Protein AF-F2I4L4-F1 (afdb_monomer)

Structure (mmCIF, N/CA/C/O backbone):
data_AF-F2I4L4-F1
#
_entry.id   AF-F2I4L4-F1
#
loop_
_atom_site.group_PDB
_atom_site.id
_atom_site.type_symbol
_atom_site.label_atom_id
_atom_site.label_alt_id
_atom_site.label_comp_id
_atom_site.label_asym_id
_atom_site.label_entity_id
_atom_site.label_seq_id
_atom_site.pdbx_PDB_ins_code
_atom_site.Cartn_x
_atom_site.Cartn_y
_atom_site.Cartn_z
_atom_site.occupancy
_atom_site.B_iso_or_equiv
_atom_site.auth_seq_id
_atom_site.auth_comp_id
_atom_site.auth_asym_id
_atom_site.auth_atom_id
_atom_site.pdbx_PDB_model_num
ATOM 1 N N . MET A 1 1 ? -13.399 -13.492 27.768 1.00 41.31 1 MET A N 1
ATOM 2 C CA . MET A 1 1 ? -13.472 -13.405 26.294 1.00 41.31 1 MET A CA 1
ATOM 3 C C . MET A 1 1 ? -14.162 -12.100 25.935 1.00 41.31 1 MET A C 1
ATOM 5 O O . MET A 1 1 ? -15.368 -12.001 26.123 1.00 41.31 1 MET A O 1
ATOM 9 N N . GLY A 1 2 ? -13.405 -11.079 25.525 1.00 49.41 2 GLY A N 1
ATOM 10 C CA . GLY A 1 2 ? -13.989 -9.848 24.987 1.00 49.41 2 GLY A CA 1
ATOM 11 C C . GLY A 1 2 ? -14.661 -10.150 23.649 1.00 49.41 2 GLY A C 1
ATOM 12 O O . GLY A 1 2 ? -14.110 -10.893 22.838 1.00 49.41 2 GLY A O 1
ATOM 13 N N . ARG A 1 3 ? -15.884 -9.654 23.439 1.00 55.75 3 ARG A N 1
ATOM 14 C CA . ARG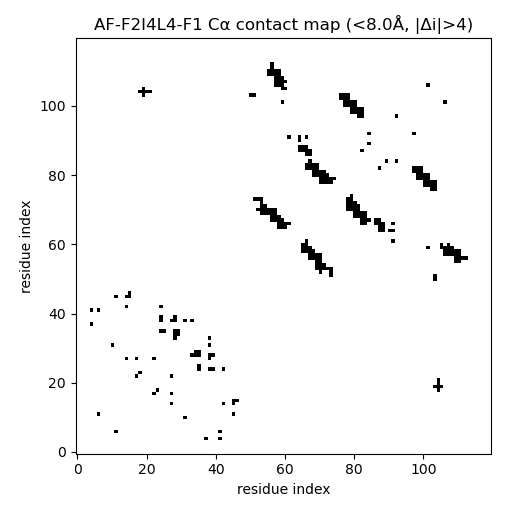 A 1 3 ? -16.550 -9.744 22.133 1.00 55.75 3 ARG A CA 1
ATOM 15 C C . ARG A 1 3 ? -15.732 -8.920 21.140 1.00 55.75 3 ARG A C 1
ATOM 17 O O . ARG A 1 3 ? -15.524 -7.740 21.397 1.00 55.75 3 ARG A O 1
ATOM 24 N N . LYS A 1 4 ? -15.299 -9.526 20.028 1.00 59.78 4 LYS A N 1
ATOM 25 C CA . LYS A 1 4 ? -14.685 -8.780 18.922 1.00 59.78 4 LYS A CA 1
ATOM 26 C C . LYS A 1 4 ? -15.648 -7.661 18.491 1.00 59.78 4 LYS A C 1
ATOM 28 O O . LYS A 1 4 ? -16.844 -7.949 18.345 1.00 59.78 4 LYS A O 1
ATOM 33 N N . PRO A 1 5 ? -15.179 -6.415 18.321 1.00 65.06 5 PRO A N 1
ATOM 34 C CA . PRO A 1 5 ? -16.030 -5.330 17.855 1.00 65.06 5 PRO A CA 1
ATOM 35 C C . PRO A 1 5 ? -16.625 -5.687 16.488 1.00 65.06 5 PRO A C 1
ATOM 37 O O . PRO A 1 5 ? -15.948 -6.216 15.607 1.00 65.06 5 PRO A O 1
ATOM 40 N N . LYS A 1 6 ? -17.929 -5.447 16.326 1.00 79.25 6 LYS A N 1
ATOM 41 C CA . LYS A 1 6 ? -18.628 -5.726 15.070 1.00 79.25 6 LYS A CA 1
ATOM 42 C C . LYS A 1 6 ? -18.254 -4.641 14.062 1.00 79.25 6 LYS A C 1
ATOM 44 O O . LYS A 1 6 ? -18.704 -3.510 14.198 1.00 79.25 6 LYS A O 1
ATOM 49 N N . ILE A 1 7 ? -17.447 -4.994 13.067 1.00 85.56 7 ILE A N 1
ATOM 50 C CA . ILE A 1 7 ? -17.052 -4.080 11.991 1.00 85.56 7 ILE A CA 1
ATOM 51 C C . ILE A 1 7 ? -18.267 -3.850 11.085 1.00 85.56 7 ILE A C 1
ATOM 53 O O . ILE A 1 7 ? -18.817 -4.800 10.523 1.00 85.56 7 ILE A O 1
ATOM 57 N N . THR A 1 8 ? -18.728 -2.602 10.985 1.00 90.38 8 THR A N 1
ATOM 58 C CA . THR A 1 8 ? -19.772 -2.208 10.029 1.00 90.38 8 THR A CA 1
ATOM 59 C C . THR A 1 8 ? -19.147 -1.835 8.685 1.00 90.38 8 THR A C 1
ATOM 61 O O . THR A 1 8 ? -17.966 -1.496 8.616 1.00 90.38 8 THR A O 1
ATOM 64 N N . ALA A 1 9 ? -19.941 -1.853 7.611 1.00 88.56 9 ALA A N 1
ATOM 65 C CA . ALA A 1 9 ? -19.475 -1.444 6.284 1.00 88.56 9 ALA A CA 1
ATOM 66 C C . ALA A 1 9 ? -18.978 0.016 6.257 1.00 88.56 9 ALA A C 1
ATOM 68 O O . ALA A 1 9 ? -17.995 0.321 5.589 1.00 88.56 9 ALA A O 1
ATOM 69 N N . GLU A 1 10 ? -19.612 0.909 7.024 1.00 89.81 10 GLU A N 1
ATOM 70 C CA . GLU A 1 10 ? -19.189 2.310 7.145 1.00 89.81 10 GLU A CA 1
ATOM 71 C C . GLU A 1 10 ? -17.827 2.432 7.835 1.00 89.81 10 GLU A C 1
ATOM 73 O O . GLU A 1 10 ? -16.950 3.144 7.348 1.00 89.81 10 GLU A O 1
ATOM 78 N N . MET A 1 11 ? -17.618 1.690 8.929 1.00 90.81 11 MET A N 1
ATOM 79 C CA . MET A 1 11 ? -16.324 1.647 9.617 1.00 90.81 11 MET A CA 1
ATOM 80 C C . MET A 1 11 ? -15.241 1.082 8.704 1.00 90.81 11 MET A C 1
ATOM 82 O O . MET A 1 11 ? -14.148 1.640 8.634 1.00 90.81 11 MET A O 1
ATOM 86 N N . GLN A 1 12 ? -15.556 0.006 7.980 1.00 91.69 12 GLN A N 1
ATOM 87 C CA . GLN A 1 12 ? -14.641 -0.594 7.022 1.00 91.69 12 GLN A CA 1
ATOM 88 C C . GLN A 1 12 ? -14.231 0.411 5.942 1.00 91.69 12 GLN A C 1
ATOM 90 O O . GLN A 1 12 ? -13.044 0.677 5.770 1.00 91.69 12 GLN A O 1
ATOM 95 N N . SER A 1 13 ? -15.207 1.043 5.287 1.00 91.56 13 SER A N 1
ATOM 96 C CA . SER A 1 13 ? -14.953 2.035 4.241 1.00 91.56 13 SER A CA 1
ATOM 97 C C . SER A 1 13 ? -14.146 3.233 4.749 1.00 91.56 13 SER A C 1
ATOM 99 O O . SER A 1 13 ? -13.272 3.724 4.029 1.00 91.56 13 SER A O 1
ATOM 101 N N . LEU A 1 14 ? -14.416 3.714 5.969 1.00 93.06 14 LEU A N 1
ATOM 102 C CA . LEU A 1 14 ? -13.674 4.818 6.580 1.00 93.06 14 LEU A CA 1
ATOM 103 C C . LEU A 1 14 ? -12.219 4.423 6.820 1.00 93.06 14 LEU A C 1
ATOM 105 O O . LEU A 1 14 ? -11.310 5.130 6.387 1.00 93.06 14 LEU A O 1
ATOM 109 N N . VAL A 1 15 ? -11.991 3.284 7.474 1.00 92.19 15 VAL A N 1
ATOM 110 C CA . VAL A 1 15 ? -10.643 2.810 7.800 1.00 92.19 15 VAL A CA 1
ATOM 111 C C . VAL A 1 15 ? -9.846 2.540 6.529 1.00 92.19 15 VAL A C 1
ATOM 113 O O . VAL A 1 15 ? -8.720 3.013 6.427 1.00 92.19 15 VAL A O 1
ATOM 116 N N . GLU A 1 16 ? -10.414 1.858 5.533 1.00 90.06 16 GLU A N 1
ATOM 117 C CA . GLU A 1 16 ? -9.737 1.610 4.253 1.00 90.06 16 GLU A CA 1
ATOM 118 C C . GLU A 1 16 ? -9.330 2.916 3.558 1.00 90.06 16 GLU A C 1
ATOM 120 O O . GLU A 1 16 ? -8.197 3.052 3.090 1.00 90.06 16 GLU A O 1
ATOM 125 N N . THR A 1 17 ? -10.230 3.903 3.531 1.00 90.19 17 THR A N 1
ATOM 126 C CA . THR A 1 17 ? -9.962 5.218 2.930 1.00 90.19 17 THR A CA 1
ATOM 127 C C . THR A 1 17 ? -8.828 5.937 3.654 1.00 90.19 17 THR A C 1
ATOM 129 O O . THR A 1 17 ? -7.906 6.457 3.023 1.00 90.19 17 THR A O 1
ATOM 132 N N . GLU A 1 18 ? -8.868 5.958 4.982 1.00 91.19 18 GLU A N 1
ATOM 133 C CA . GLU A 1 18 ? -7.870 6.648 5.794 1.00 91.19 18 GLU A CA 1
ATOM 134 C C . GLU A 1 18 ? -6.510 5.935 5.773 1.00 91.19 18 GLU A C 1
ATOM 136 O O . GLU A 1 18 ? -5.469 6.593 5.721 1.00 91.19 18 GLU A O 1
ATOM 141 N N . LEU A 1 19 ? -6.489 4.602 5.699 1.00 87.06 19 LEU A N 1
ATOM 142 C CA . LEU A 1 19 ? -5.262 3.832 5.492 1.00 87.06 19 LEU A CA 1
ATOM 143 C C . LEU A 1 19 ? -4.625 4.125 4.129 1.00 87.06 19 LEU A C 1
ATOM 145 O O . LEU A 1 19 ? -3.413 4.338 4.069 1.00 87.06 19 LEU A O 1
ATOM 149 N N . ARG A 1 20 ? -5.420 4.224 3.052 1.00 82.12 20 ARG A N 1
ATOM 150 C CA . ARG A 1 20 ? -4.923 4.649 1.726 1.00 82.12 20 ARG A CA 1
ATOM 151 C C . ARG A 1 20 ? -4.363 6.071 1.747 1.00 82.12 20 ARG A C 1
ATOM 153 O O . ARG A 1 20 ? -3.372 6.355 1.084 1.00 82.12 20 ARG A O 1
ATOM 160 N N . ARG A 1 21 ? -4.938 6.966 2.555 1.00 86.06 21 ARG A N 1
ATOM 161 C CA . ARG A 1 21 ? -4.416 8.331 2.755 1.00 86.06 21 ARG A CA 1
ATOM 162 C C . ARG A 1 21 ? -3.139 8.378 3.601 1.00 86.06 21 ARG A C 1
ATOM 164 O O . ARG A 1 21 ? -2.491 9.421 3.664 1.00 86.06 21 ARG A O 1
ATOM 171 N N . GLY A 1 22 ? -2.753 7.269 4.233 1.00 83.44 22 GLY A N 1
ATOM 172 C CA . GLY A 1 22 ? -1.621 7.213 5.157 1.00 83.44 22 GLY A CA 1
ATOM 173 C C . GLY A 1 22 ? -1.908 7.866 6.513 1.00 83.44 22 GLY A C 1
ATOM 174 O O . GLY A 1 22 ? -0.972 8.287 7.194 1.00 83.44 22 GLY A O 1
ATOM 175 N N . THR A 1 23 ? -3.179 7.974 6.903 1.00 88.88 23 THR A N 1
ATOM 176 C CA . THR A 1 23 ? -3.596 8.508 8.203 1.00 88.88 23 THR A CA 1
ATOM 177 C C . THR A 1 23 ? -3.123 7.590 9.337 1.00 88.88 23 THR A C 1
ATOM 179 O O . THR A 1 23 ? -3.159 6.365 9.230 1.00 88.88 23 THR A O 1
ATOM 182 N N . SER A 1 24 ? -2.669 8.172 10.453 1.00 89.88 24 SER A N 1
ATOM 183 C CA . SER A 1 24 ? -2.193 7.403 11.608 1.00 89.88 24 SER A CA 1
ATOM 184 C C . SER A 1 24 ? -3.325 6.644 12.309 1.00 89.88 24 SER A C 1
ATOM 186 O O . SER A 1 24 ?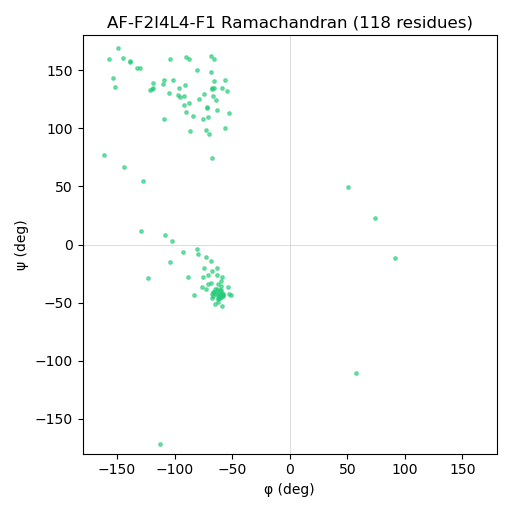 -4.442 7.149 12.423 1.00 89.88 24 SER A O 1
ATOM 188 N N . ASN A 1 25 ? -3.012 5.481 12.898 1.00 91.44 25 ASN A N 1
ATOM 189 C CA . ASN A 1 25 ? -3.981 4.696 13.677 1.00 91.44 25 ASN A CA 1
ATOM 190 C C . ASN A 1 25 ? -4.651 5.526 14.795 1.00 91.44 25 ASN A C 1
ATOM 192 O O . ASN A 1 25 ? -5.843 5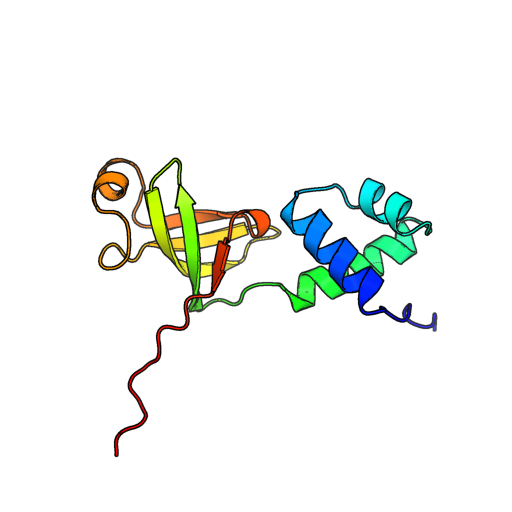.383 15.036 1.00 91.44 25 ASN A O 1
ATOM 196 N N . SER A 1 26 ? -3.913 6.436 15.448 1.00 92.62 26 SER A N 1
ATOM 197 C CA . SER A 1 26 ? -4.462 7.333 16.479 1.00 92.62 26 SER A CA 1
ATOM 198 C C . SER A 1 26 ? -5.521 8.292 15.938 1.00 92.62 26 SER A C 1
ATOM 200 O O . SER A 1 26 ? -6.517 8.564 16.602 1.00 92.62 26 SER A O 1
ATOM 202 N N . ARG A 1 27 ? -5.328 8.800 14.719 1.00 93.75 27 ARG A N 1
ATOM 203 C CA . ARG A 1 27 ? -6.281 9.706 14.084 1.00 93.75 27 ARG A CA 1
ATOM 204 C C . ARG A 1 27 ? -7.500 8.951 13.568 1.00 93.75 27 ARG A C 1
ATOM 206 O O . ARG A 1 27 ? -8.604 9.457 13.715 1.00 93.75 27 ARG A O 1
ATOM 213 N N . ILE A 1 28 ? -7.314 7.734 13.059 1.00 93.44 28 ILE A N 1
ATOM 214 C CA . ILE A 1 28 ? -8.421 6.836 12.709 1.00 93.44 28 ILE A CA 1
ATOM 215 C C . ILE A 1 28 ? -9.258 6.496 13.954 1.00 93.44 28 ILE A C 1
ATOM 217 O O . ILE A 1 28 ? -10.478 6.568 13.887 1.00 93.44 28 ILE A O 1
ATOM 221 N N . ALA A 1 29 ? -8.632 6.222 15.105 1.00 94.25 29 ALA A N 1
ATOM 222 C CA . ALA A 1 29 ? -9.348 5.975 16.362 1.00 94.25 29 ALA A CA 1
ATOM 223 C C . ALA A 1 29 ? -10.246 7.154 16.773 1.00 94.25 29 ALA A C 1
ATOM 225 O O . ALA A 1 29 ? -11.405 6.952 17.128 1.00 94.25 29 ALA A O 1
ATOM 226 N N . ASN A 1 30 ? -9.737 8.383 16.637 1.00 94.31 30 ASN A N 1
ATOM 227 C CA . ASN A 1 30 ? -10.524 9.593 16.881 1.00 94.31 30 ASN A CA 1
ATOM 228 C C . ASN A 1 30 ? -11.686 9.747 15.886 1.00 94.31 30 ASN A C 1
ATOM 230 O O . ASN A 1 30 ? -12.757 10.192 16.275 1.00 94.31 30 ASN A O 1
ATOM 234 N N . LEU A 1 31 ? -11.488 9.398 14.608 1.00 94.00 31 LEU A N 1
ATOM 235 C CA . LEU A 1 31 ? -12.545 9.462 13.587 1.00 94.00 31 LEU A CA 1
ATOM 236 C C . LEU A 1 31 ? -13.652 8.431 13.820 1.00 94.00 31 LEU A C 1
ATOM 238 O O . LEU A 1 31 ? -14.806 8.694 13.501 1.00 94.00 31 LEU A O 1
ATOM 242 N N . LEU A 1 32 ? -13.299 7.270 14.368 1.00 91.62 32 LEU A N 1
ATOM 243 C CA . LEU A 1 32 ? -14.249 6.226 14.740 1.00 91.62 32 LEU A CA 1
ATOM 244 C C . LEU A 1 32 ? -14.934 6.496 16.097 1.00 91.62 32 LEU A C 1
ATOM 246 O O . LEU A 1 32 ? -15.796 5.712 16.486 1.00 91.62 32 LEU A O 1
ATOM 250 N N . ASP A 1 33 ? -14.544 7.565 16.806 1.00 92.31 33 ASP A N 1
ATOM 251 C CA . ASP A 1 33 ? -14.995 7.916 18.162 1.00 92.31 33 ASP A CA 1
ATOM 252 C C . ASP A 1 33 ? -14.880 6.745 19.155 1.00 92.31 33 ASP A C 1
ATOM 254 O O . ASP A 1 33 ? -15.819 6.373 19.859 1.00 92.31 33 ASP A O 1
ATOM 258 N N . MET A 1 34 ? -13.708 6.102 19.177 1.00 89.94 34 MET A N 1
ATOM 259 C CA . MET A 1 34 ? -13.472 4.922 20.009 1.00 89.94 34 MET A CA 1
ATOM 260 C C . MET A 1 34 ? -12.102 4.908 20.685 1.00 89.94 34 MET A C 1
ATOM 262 O O . MET A 1 34 ? -11.151 5.533 20.207 1.00 89.94 34 MET A O 1
ATOM 266 N N . PRO A 1 35 ? -11.969 4.158 21.798 1.00 93.19 35 PRO A N 1
ATOM 267 C CA . PRO A 1 35 ? -10.688 3.969 22.458 1.00 93.19 35 PRO A CA 1
ATOM 268 C C . PRO A 1 35 ? -9.642 3.399 21.500 1.00 93.19 35 PRO A C 1
ATOM 270 O O . PRO A 1 35 ? -9.934 2.499 20.711 1.00 93.19 35 PRO A O 1
ATOM 273 N N . TYR A 1 36 ? -8.405 3.883 21.629 1.00 91.06 36 TYR A N 1
ATOM 274 C CA . TYR A 1 36 ? -7.298 3.504 20.752 1.00 91.06 36 TYR A CA 1
ATOM 275 C C . TYR A 1 36 ? -7.109 1.987 20.639 1.00 91.06 36 TYR A C 1
ATOM 277 O O . TYR A 1 36 ? -6.934 1.493 19.533 1.00 91.06 36 TYR A O 1
ATOM 285 N N . GLU A 1 37 ? -7.197 1.241 21.745 1.00 91.69 37 GLU A N 1
ATOM 286 C CA . GLU A 1 37 ? -7.037 -0.221 21.733 1.00 91.69 37 GLU A CA 1
ATOM 287 C C . GLU A 1 37 ? -8.094 -0.915 20.861 1.00 91.69 37 GLU A C 1
ATOM 289 O O . GLU A 1 37 ? -7.749 -1.732 20.011 1.00 91.69 37 GLU A O 1
ATOM 294 N N . GLN A 1 38 ? -9.369 -0.532 21.001 1.00 90.06 38 GLN A N 1
ATOM 295 C CA . GLN A 1 38 ? -10.462 -1.103 20.205 1.00 90.06 38 GLN A CA 1
ATOM 296 C C . GLN A 1 38 ? -10.347 -0.716 18.730 1.00 90.06 38 GLN A C 1
ATOM 298 O O . GLN A 1 38 ? -10.518 -1.555 17.847 1.00 90.06 38 GLN A O 1
ATOM 303 N N . ALA A 1 39 ? -10.025 0.551 18.461 1.00 91.81 39 ALA A N 1
ATOM 304 C CA . ALA A 1 39 ? -9.787 1.020 17.105 1.00 91.81 39 ALA A CA 1
ATOM 305 C C . ALA A 1 39 ? -8.617 0.274 16.458 1.00 91.81 39 ALA A C 1
ATOM 307 O O . ALA A 1 39 ? -8.694 -0.078 15.285 1.00 91.81 39 ALA A O 1
ATOM 30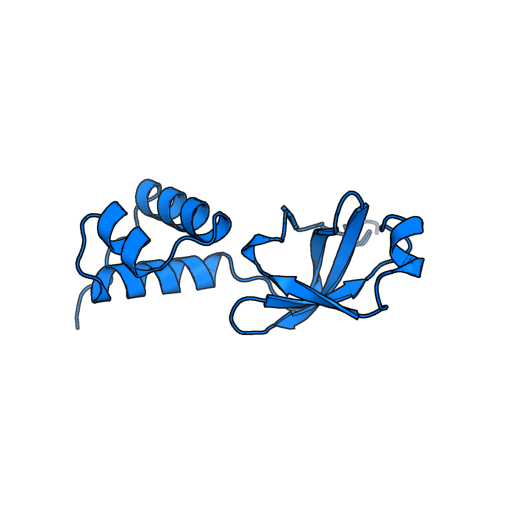8 N N . ASN A 1 40 ? -7.552 -0.002 17.214 1.00 92.38 40 ASN A N 1
ATOM 309 C CA . ASN A 1 40 ? -6.384 -0.701 16.701 1.00 92.38 40 ASN A CA 1
ATOM 310 C C . ASN A 1 40 ? -6.714 -2.148 16.304 1.00 92.38 40 ASN A C 1
ATOM 312 O O . ASN A 1 40 ? -6.311 -2.566 15.226 1.00 92.38 40 ASN A O 1
ATOM 316 N N . GLU A 1 41 ? -7.527 -2.871 17.085 1.00 91.81 41 GLU A N 1
ATOM 317 C CA . GLU A 1 41 ? -8.015 -4.208 16.701 1.00 91.81 41 GLU A CA 1
ATOM 318 C C . GLU A 1 41 ? -8.810 -4.190 15.382 1.00 91.81 41 GLU A C 1
ATOM 320 O O . GLU A 1 41 ? -8.647 -5.070 14.531 1.00 91.81 41 GLU A O 1
ATOM 325 N N . ILE A 1 42 ? -9.664 -3.179 15.189 1.00 91.00 42 ILE A N 1
ATOM 326 C CA . ILE A 1 42 ? -10.450 -3.008 13.957 1.00 91.00 42 ILE A CA 1
ATOM 327 C C . ILE A 1 42 ? -9.538 -2.675 12.776 1.00 91.00 42 ILE A C 1
ATOM 329 O O . ILE A 1 42 ? -9.669 -3.273 11.709 1.00 91.00 42 ILE A O 1
ATOM 333 N N . ILE A 1 43 ? -8.606 -1.740 12.969 1.00 90.44 43 ILE A N 1
ATOM 334 C CA . ILE A 1 43 ? -7.636 -1.336 11.950 1.00 90.44 43 ILE A CA 1
ATOM 335 C C . ILE A 1 43 ? -6.793 -2.532 11.519 1.00 90.44 43 ILE A C 1
ATOM 337 O O . ILE A 1 43 ? -6.606 -2.723 10.322 1.00 90.44 43 ILE A O 1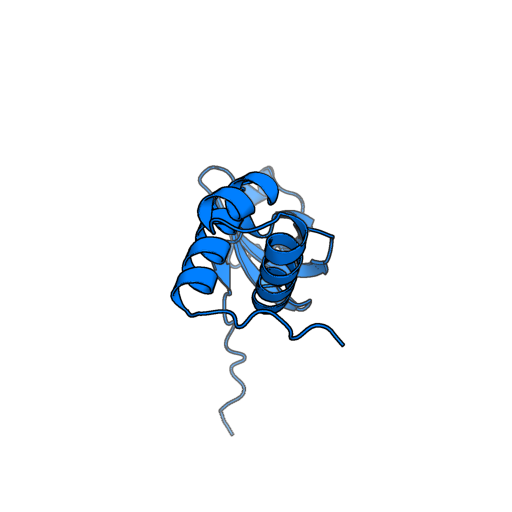
ATOM 341 N N . ASP A 1 44 ? -6.306 -3.337 12.461 1.00 89.56 44 ASP A N 1
ATOM 342 C CA . ASP A 1 44 ? -5.483 -4.504 12.153 1.00 89.56 44 ASP A CA 1
ATOM 343 C C . ASP A 1 44 ? -6.298 -5.573 11.409 1.00 89.56 44 ASP A C 1
ATOM 345 O O . ASP A 1 44 ? -5.839 -6.083 10.390 1.00 89.56 44 ASP A O 1
ATOM 349 N N . THR A 1 45 ? -7.552 -5.808 11.810 1.00 89.62 45 THR A N 1
ATOM 350 C CA . THR A 1 45 ? -8.459 -6.728 11.097 1.00 89.62 45 THR A CA 1
ATOM 351 C C . THR A 1 45 ? -8.704 -6.288 9.647 1.00 89.62 45 THR A C 1
ATOM 353 O O . THR A 1 45 ? -8.668 -7.105 8.729 1.00 89.62 45 THR A O 1
ATOM 356 N N . ILE A 1 46 ? -8.935 -4.991 9.417 1.00 88.88 46 ILE A N 1
ATOM 357 C CA . ILE A 1 46 ? -9.172 -4.448 8.069 1.00 88.88 46 ILE A CA 1
ATOM 358 C C . ILE A 1 46 ? -7.877 -4.430 7.251 1.00 88.88 46 ILE A C 1
ATOM 360 O O . ILE A 1 46 ? -7.889 -4.740 6.063 1.00 88.88 46 ILE A O 1
ATOM 364 N N . LYS A 1 47 ? -6.734 -4.114 7.874 1.00 84.94 47 LYS A N 1
ATOM 365 C CA . LYS A 1 47 ? -5.418 -4.211 7.226 1.00 84.94 47 LYS A CA 1
ATOM 366 C C . LYS A 1 47 ? -5.148 -5.621 6.735 1.00 84.94 47 LYS A C 1
ATOM 368 O O . LYS A 1 47 ? -4.643 -5.766 5.630 1.00 84.94 47 LYS A O 1
ATOM 373 N N . GLU A 1 48 ? -5.466 -6.634 7.537 1.00 83.88 48 GLU A N 1
ATOM 374 C CA . GLU A 1 48 ? -5.322 -8.035 7.146 1.00 83.88 48 GLU A CA 1
ATOM 375 C C . GLU A 1 48 ? -6.231 -8.394 5.968 1.00 83.88 48 GLU A C 1
ATOM 377 O O . GLU A 1 48 ? -5.777 -9.080 5.057 1.00 83.88 48 GLU A O 1
ATOM 382 N N . SER A 1 49 ? -7.469 -7.888 5.926 1.00 83.19 49 SER A N 1
ATOM 383 C CA . SER A 1 49 ? -8.403 -8.198 4.835 1.00 83.19 49 SER A CA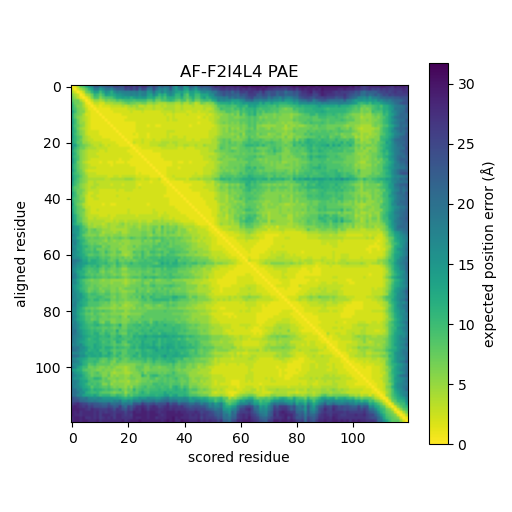 1
ATOM 384 C C . SER A 1 49 ? -8.035 -7.563 3.493 1.00 83.19 49 SER A C 1
ATOM 386 O O . SER A 1 49 ? -8.418 -8.089 2.454 1.00 83.19 49 SER A O 1
ATOM 388 N N . ILE A 1 50 ? -7.317 -6.435 3.504 1.00 79.75 50 ILE A N 1
ATOM 389 C CA . ILE A 1 50 ? -6.844 -5.747 2.287 1.00 79.75 50 ILE A CA 1
ATOM 390 C C . ILE A 1 50 ? -5.361 -6.004 1.998 1.00 79.75 50 ILE A C 1
ATOM 392 O O . ILE A 1 50 ? -4.794 -5.387 1.090 1.00 79.75 50 ILE A O 1
ATOM 396 N N . ARG A 1 51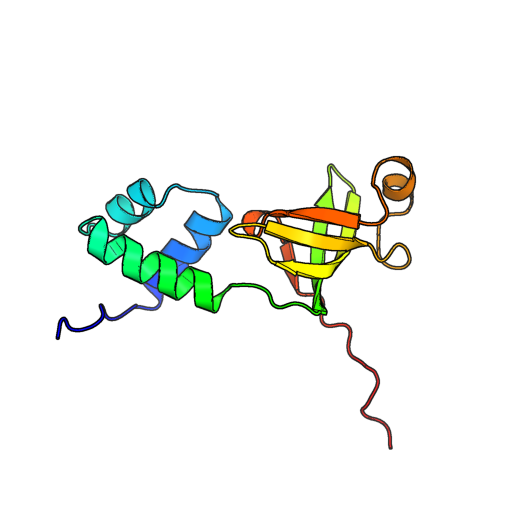 ? -4.705 -6.847 2.806 1.00 82.69 51 ARG A N 1
ATOM 397 C CA . ARG A 1 51 ? -3.276 -7.121 2.681 1.00 82.69 51 ARG A CA 1
ATOM 398 C C . ARG A 1 51 ? -3.033 -7.861 1.361 1.00 82.69 51 ARG A C 1
ATOM 400 O O . ARG A 1 51 ? -3.673 -8.885 1.134 1.00 82.69 51 ARG A O 1
ATOM 407 N N . PRO A 1 52 ? -2.103 -7.388 0.520 1.00 86.00 52 PRO A N 1
ATOM 408 C CA . PRO A 1 52 ? -1.749 -8.105 -0.695 1.00 86.00 52 PRO A CA 1
ATOM 409 C C . PRO A 1 52 ? -1.081 -9.447 -0.381 1.00 86.00 52 PRO A C 1
ATOM 411 O O . PRO A 1 52 ? -0.492 -9.629 0.692 1.00 86.00 52 PRO A O 1
ATOM 414 N N . ASN A 1 53 ? -1.103 -10.350 -1.356 1.00 89.50 53 ASN A N 1
ATOM 415 C CA . ASN A 1 53 ? -0.441 -11.646 -1.319 1.00 89.50 53 ASN A CA 1
ATOM 416 C C . ASN A 1 53 ? 0.835 -11.653 -2.171 1.00 89.50 53 ASN A C 1
ATOM 418 O O . ASN A 1 53 ? 1.037 -10.828 -3.060 1.00 89.50 53 ASN A O 1
ATOM 422 N N . ILE A 1 54 ? 1.722 -12.607 -1.886 1.00 92.94 54 ILE A N 1
ATOM 423 C CA . ILE A 1 54 ? 2.859 -12.902 -2.767 1.00 92.94 54 ILE A CA 1
ATOM 424 C C . ILE A 1 54 ? 2.309 -13.502 -4.066 1.00 92.94 54 ILE A C 1
ATOM 426 O O . ILE A 1 54 ? 1.451 -14.380 -4.009 1.00 92.94 54 ILE A O 1
ATOM 430 N N . GLY A 1 55 ? 2.811 -13.033 -5.207 1.00 92.56 55 GLY A N 1
ATOM 431 C CA . GLY A 1 55 ? 2.323 -13.382 -6.542 1.00 92.56 55 GLY A CA 1
ATOM 432 C C . GLY A 1 55 ? 1.241 -12.442 -7.082 1.00 92.56 55 GLY A C 1
ATOM 433 O O . GLY A 1 55 ? 0.956 -12.481 -8.275 1.00 92.56 55 GLY A O 1
ATOM 434 N N . ASP A 1 56 ? 0.666 -11.562 -6.252 1.00 92.88 56 ASP A N 1
ATOM 435 C CA . ASP A 1 56 ? -0.263 -10.549 -6.754 1.00 92.88 56 ASP A CA 1
ATOM 436 C C . ASP A 1 56 ? 0.482 -9.574 -7.670 1.00 92.88 56 ASP A C 1
ATOM 438 O O . ASP A 1 56 ? 1.558 -9.065 -7.336 1.00 92.88 56 ASP A O 1
ATOM 442 N N . VAL A 1 57 ? -0.123 -9.274 -8.816 1.00 94.38 57 VAL A N 1
ATOM 443 C CA . VAL A 1 57 ? 0.379 -8.258 -9.738 1.00 94.38 57 VAL A CA 1
ATOM 444 C C . VAL A 1 57 ? -0.337 -6.958 -9.450 1.00 94.38 57 VAL A C 1
ATOM 446 O O . VAL A 1 57 ? -1.564 -6.898 -9.397 1.00 94.38 57 VAL A O 1
ATOM 449 N N . VAL A 1 58 ? 0.432 -5.900 -9.242 1.00 93.62 58 VAL A N 1
ATOM 450 C CA . VAL A 1 58 ? -0.093 -4.604 -8.829 1.00 93.62 58 VAL A CA 1
ATOM 451 C C . VAL A 1 58 ? 0.438 -3.494 -9.710 1.00 93.62 58 VAL A C 1
ATOM 453 O O . VAL A 1 58 ? 1.545 -3.557 -10.252 1.00 93.62 58 VAL A O 1
ATOM 456 N N . LYS A 1 59 ? -0.369 -2.447 -9.825 1.00 94.56 59 LYS A N 1
ATOM 457 C CA . LYS A 1 59 ? -0.042 -1.216 -10.527 1.00 94.56 59 LYS A CA 1
ATOM 458 C C . LYS A 1 59 ? 0.139 -0.082 -9.529 1.00 94.56 59 LYS A C 1
ATOM 460 O O . LYS A 1 59 ? -0.652 0.066 -8.598 1.00 94.56 59 LYS A O 1
ATOM 465 N N . PHE A 1 60 ? 1.161 0.737 -9.748 1.00 93.81 60 PHE A N 1
ATOM 466 C CA . PHE A 1 60 ? 1.391 1.969 -9.000 1.00 93.81 60 PHE A CA 1
ATOM 467 C C . PHE A 1 60 ? 1.985 3.057 -9.903 1.00 93.81 60 PHE A C 1
ATOM 469 O O . PHE A 1 60 ? 2.558 2.766 -10.960 1.00 93.81 60 PHE A O 1
ATOM 476 N N . GLN A 1 61 ? 1.874 4.321 -9.486 1.00 93.88 61 GLN A N 1
ATOM 477 C CA . GLN A 1 61 ? 2.567 5.428 -10.150 1.00 93.88 61 GLN A CA 1
ATOM 478 C C . GLN A 1 61 ? 3.924 5.677 -9.509 1.00 93.88 61 GLN A C 1
ATOM 480 O O . GLN A 1 61 ? 4.035 5.932 -8.309 1.00 93.88 61 GLN A O 1
ATOM 485 N N . PHE A 1 62 ? 4.960 5.705 -10.338 1.00 90.88 62 PHE A N 1
ATOM 486 C CA . PHE A 1 62 ? 6.246 6.271 -9.972 1.00 90.88 62 PHE A CA 1
ATOM 487 C C . PHE A 1 62 ? 6.454 7.577 -10.733 1.00 90.88 62 PHE A C 1
ATOM 489 O O . PHE A 1 62 ? 6.700 7.582 -11.941 1.00 90.88 62 PHE A O 1
ATOM 496 N N . ARG A 1 63 ? 6.370 8.707 -10.023 1.00 90.19 63 ARG A N 1
ATOM 497 C CA . ARG A 1 63 ? 6.310 10.047 -10.632 1.00 90.19 63 ARG A CA 1
ATOM 498 C C . ARG A 1 63 ? 5.108 10.143 -11.582 1.00 90.19 63 ARG A C 1
ATOM 500 O O . ARG A 1 63 ? 3.979 10.150 -11.118 1.00 90.19 63 ARG A O 1
ATOM 507 N N . THR A 1 64 ? 5.350 10.214 -12.887 1.00 91.38 64 THR A N 1
ATOM 508 C CA . THR A 1 64 ? 4.325 10.255 -13.942 1.00 91.38 64 THR A CA 1
ATOM 509 C C . THR A 1 64 ? 4.266 8.954 -14.743 1.00 91.38 64 THR A C 1
ATOM 511 O O . THR A 1 64 ? 3.635 8.911 -15.796 1.00 91.38 64 THR A O 1
ATOM 514 N N . TYR A 1 65 ? 4.993 7.924 -14.308 1.00 94.38 65 TYR A N 1
ATOM 515 C CA . TYR A 1 65 ? 5.119 6.661 -15.015 1.00 94.38 65 TYR A CA 1
ATOM 516 C C . TYR A 1 65 ? 4.299 5.578 -14.335 1.00 94.38 65 TYR A C 1
ATOM 518 O O . TYR A 1 65 ? 4.434 5.334 -13.137 1.00 94.38 65 TYR A O 1
ATOM 526 N N . THR A 1 66 ? 3.506 4.879 -15.140 1.00 94.56 66 THR A N 1
ATOM 527 C CA . THR A 1 66 ? 2.770 3.700 -14.690 1.00 94.56 66 THR A CA 1
ATOM 528 C C . THR A 1 66 ? 3.711 2.508 -14.643 1.00 94.56 66 THR A C 1
ATOM 530 O O . THR A 1 66 ? 4.343 2.188 -15.658 1.00 94.56 66 THR A O 1
ATOM 533 N N . ILE A 1 67 ? 3.785 1.869 -13.478 1.00 95.94 67 ILE A N 1
ATOM 534 C CA . ILE A 1 67 ? 4.598 0.685 -13.217 1.00 95.94 67 ILE A CA 1
ATOM 535 C C . ILE A 1 67 ? 3.676 -0.460 -12.822 1.00 95.94 67 ILE A C 1
ATOM 537 O O . ILE A 1 67 ? 2.773 -0.285 -12.005 1.00 95.94 67 ILE A O 1
ATOM 541 N N . ILE A 1 68 ? 3.922 -1.625 -13.408 1.00 95.81 68 ILE A N 1
ATOM 542 C CA . ILE A 1 68 ? 3.238 -2.878 -13.112 1.00 95.81 68 ILE A CA 1
ATOM 543 C C . ILE A 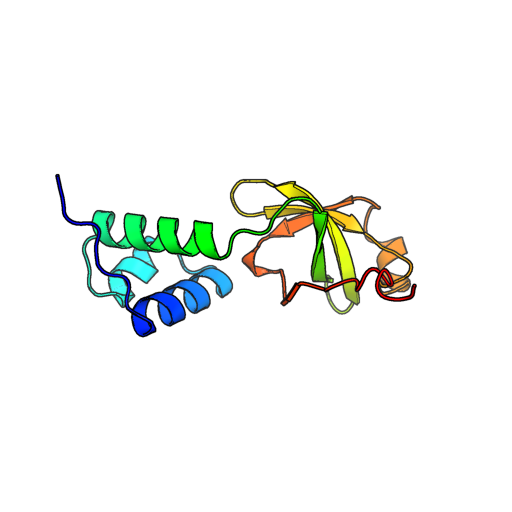1 68 ? 4.299 -3.877 -12.659 1.00 95.81 68 ILE A C 1
ATOM 545 O O . ILE A 1 68 ? 5.357 -3.992 -13.279 1.00 95.81 68 ILE A O 1
ATOM 549 N N . GLY A 1 69 ? 4.045 -4.578 -11.560 1.00 95.19 69 GLY A N 1
ATOM 550 C CA . GLY A 1 69 ? 4.978 -5.567 -11.035 1.00 95.19 69 GLY A CA 1
ATOM 551 C C . GLY A 1 69 ? 4.304 -6.609 -10.160 1.00 95.19 69 GLY A C 1
ATOM 552 O O . GLY A 1 69 ? 3.217 -6.385 -9.635 1.00 95.19 69 GLY A O 1
ATOM 553 N N . GLU A 1 70 ? 4.975 -7.742 -10.007 1.00 96.38 70 GLU A N 1
ATOM 554 C CA . GLU A 1 70 ? 4.533 -8.873 -9.194 1.00 96.38 70 GLU A CA 1
ATOM 555 C C . GLU A 1 70 ? 5.164 -8.809 -7.801 1.00 96.38 70 GLU A C 1
ATOM 557 O O . GLU A 1 70 ? 6.366 -8.560 -7.666 1.00 96.38 70 GLU A O 1
ATOM 562 N N . ILE A 1 71 ? 4.370 -9.039 -6.755 1.00 95.44 71 ILE A N 1
ATOM 563 C CA . ILE A 1 71 ? 4.847 -9.078 -5.371 1.00 95.44 71 ILE A CA 1
ATOM 564 C C . ILE A 1 71 ? 5.678 -10.339 -5.138 1.00 95.44 71 ILE A C 1
ATOM 566 O O . ILE A 1 71 ? 5.145 -11.435 -5.014 1.00 95.44 71 ILE A O 1
ATOM 570 N N . GLU A 1 72 ? 6.990 -10.172 -4.964 1.00 95.88 72 GLU A N 1
ATOM 571 C CA . GLU A 1 72 ? 7.893 -11.263 -4.573 1.00 95.88 72 GLU A CA 1
ATOM 572 C C . GLU A 1 72 ? 8.001 -11.406 -3.047 1.00 95.88 72 GLU A C 1
ATOM 574 O O . GLU A 1 72 ? 8.289 -12.487 -2.530 1.00 95.88 72 GLU A O 1
ATOM 579 N N . LYS A 1 73 ? 7.809 -10.313 -2.292 1.00 94.94 73 LYS A N 1
ATOM 580 C CA . LYS A 1 73 ? 7.946 -10.328 -0.827 1.00 94.94 73 LYS A CA 1
ATOM 581 C C . LYS A 1 73 ? 7.069 -9.287 -0.148 1.00 94.94 73 LYS A C 1
ATOM 583 O O . LYS A 1 73 ? 7.095 -8.118 -0.517 1.00 94.94 73 LYS A O 1
ATOM 588 N N . LEU A 1 74 ? 6.392 -9.687 0.927 1.00 93.31 74 LEU A N 1
ATOM 589 C CA . LEU A 1 74 ? 5.658 -8.779 1.808 1.00 93.31 74 LEU A CA 1
ATOM 590 C C . LEU A 1 74 ? 6.546 -8.276 2.953 1.00 93.31 74 LEU A C 1
ATOM 592 O O . LEU A 1 74 ? 7.276 -9.040 3.587 1.00 93.31 74 LEU A O 1
ATOM 596 N N . LEU A 1 75 ? 6.445 -6.984 3.240 1.00 90.06 75 LEU A N 1
ATOM 597 C CA . LEU A 1 75 ? 6.998 -6.313 4.414 1.00 90.06 75 LEU A CA 1
ATOM 598 C C . LEU A 1 75 ? 5.834 -5.840 5.305 1.00 90.06 75 LEU A C 1
ATOM 600 O O . LEU A 1 75 ? 4.674 -6.194 5.086 1.00 90.06 75 LEU A O 1
ATOM 604 N N . THR A 1 76 ? 6.116 -5.060 6.350 1.00 84.06 76 THR A N 1
ATOM 605 C CA . THR A 1 76 ? 5.079 -4.635 7.306 1.00 84.06 76 THR A CA 1
ATOM 606 C C . THR A 1 76 ? 3.988 -3.780 6.650 1.00 84.06 76 THR A C 1
ATOM 608 O O . THR A 1 76 ? 2.814 -4.097 6.812 1.00 84.06 76 THR A O 1
ATOM 611 N N . ASN A 1 77 ? 4.370 -2.747 5.886 1.00 84.31 77 ASN A N 1
ATOM 612 C CA . ASN A 1 77 ? 3.458 -1.793 5.222 1.00 84.31 77 ASN A CA 1
ATOM 613 C C . ASN A 1 77 ? 3.767 -1.612 3.721 1.00 84.31 77 ASN A C 1
ATOM 615 O O . ASN A 1 77 ? 3.306 -0.663 3.082 1.00 84.31 77 ASN A O 1
ATOM 619 N N . SER A 1 78 ? 4.612 -2.484 3.182 1.00 91.19 78 SER A N 1
ATOM 620 C CA . SER A 1 78 ? 5.158 -2.392 1.835 1.00 91.19 78 SER A CA 1
ATOM 621 C C . SER A 1 78 ? 5.425 -3.780 1.266 1.00 91.19 78 SER A C 1
ATOM 623 O O . SER A 1 78 ? 5.366 -4.780 1.982 1.00 91.19 78 SER A O 1
ATOM 625 N N . ALA A 1 79 ? 5.712 -3.848 -0.025 1.00 94.38 79 ALA A N 1
ATOM 626 C CA . ALA A 1 79 ? 6.101 -5.060 -0.726 1.00 94.38 79 ALA A CA 1
ATOM 627 C C . ALA A 1 79 ? 7.324 -4.799 -1.604 1.00 94.38 79 ALA A C 1
ATOM 629 O O . ALA A 1 79 ? 7.526 -3.682 -2.079 1.00 94.38 79 ALA A O 1
ATOM 630 N N . ILE A 1 80 ? 8.122 -5.841 -1.823 1.00 95.50 80 ILE A N 1
ATOM 631 C CA . ILE A 1 80 ? 9.110 -5.879 -2.900 1.00 95.50 80 ILE A CA 1
ATOM 632 C C . ILE A 1 80 ? 8.400 -6.411 -4.139 1.00 95.50 80 ILE A C 1
ATOM 634 O O . ILE A 1 80 ? 7.874 -7.526 -4.118 1.00 95.50 80 ILE A O 1
ATOM 638 N N . LEU A 1 81 ? 8.411 -5.608 -5.194 1.00 95.56 81 LEU A N 1
ATOM 639 C CA . LEU A 1 81 ? 7.905 -5.954 -6.511 1.00 95.56 81 LEU A CA 1
ATOM 640 C C . LEU A 1 81 ? 9.054 -6.306 -7.442 1.00 95.56 81 LEU A C 1
ATOM 642 O O . LEU A 1 81 ? 10.064 -5.602 -7.447 1.00 95.56 81 LEU A O 1
ATOM 646 N N . LYS A 1 82 ? 8.855 -7.310 -8.291 1.00 96.56 82 LYS A N 1
ATOM 647 C CA . LYS A 1 82 ? 9.600 -7.464 -9.539 1.00 96.56 82 LYS A CA 1
ATOM 648 C C . LYS A 1 82 ? 8.820 -6.776 -10.653 1.00 96.56 82 LYS A C 1
ATOM 650 O O . LYS A 1 82 ? 7.667 -7.118 -10.901 1.00 96.56 82 LYS A O 1
ATOM 655 N N . ILE A 1 83 ? 9.432 -5.788 -11.297 1.00 95.12 83 ILE A N 1
ATOM 656 C CA . ILE A 1 83 ? 8.764 -4.977 -12.316 1.00 95.12 83 ILE A CA 1
ATOM 657 C C . ILE A 1 83 ? 8.612 -5.782 -13.608 1.00 95.12 83 ILE A C 1
ATOM 659 O O . ILE A 1 83 ? 9.587 -6.318 -14.140 1.00 95.12 83 ILE A O 1
ATOM 663 N N . ASP A 1 84 ? 7.396 -5.802 -14.150 1.00 94.12 84 ASP A N 1
ATOM 664 C CA . ASP A 1 84 ? 7.143 -6.267 -15.505 1.00 94.12 84 ASP A CA 1
ATOM 665 C C . ASP A 1 84 ? 7.332 -5.103 -16.486 1.00 94.12 84 ASP A C 1
ATOM 667 O O . ASP A 1 84 ? 6.452 -4.262 -16.703 1.00 94.12 84 ASP A O 1
ATOM 671 N N . TRP A 1 85 ? 8.514 -5.045 -17.100 1.00 93.62 85 TRP A N 1
ATOM 672 C CA . TRP A 1 85 ? 8.853 -4.025 -18.093 1.00 93.62 85 TRP A CA 1
ATOM 673 C C . TRP A 1 85 ? 8.080 -4.146 -19.409 1.00 93.62 85 TRP A C 1
ATOM 675 O O . TRP A 1 85 ? 8.105 -3.203 -20.201 1.00 93.62 85 TRP A O 1
ATOM 685 N N . SER A 1 86 ? 7.414 -5.277 -19.667 1.00 91.69 86 SER A N 1
ATOM 686 C CA . SER A 1 86 ? 6.562 -5.438 -20.849 1.00 91.69 86 SER A CA 1
ATOM 687 C C . SER A 1 86 ? 5.231 -4.695 -20.699 1.00 91.69 86 SER A C 1
ATOM 689 O O . SER A 1 86 ? 4.692 -4.210 -21.694 1.00 91.69 86 SER A O 1
ATOM 691 N N . LEU A 1 87 ? 4.765 -4.531 -19.456 1.00 92.00 87 LEU A N 1
ATOM 692 C CA . LEU A 1 87 ? 3.526 -3.837 -19.099 1.00 92.00 87 LEU A CA 1
ATOM 693 C C . LEU A 1 87 ? 3.766 -2.433 -18.509 1.00 92.00 87 LEU A C 1
ATOM 695 O O . LEU A 1 87 ? 2.846 -1.619 -18.442 1.00 92.00 87 LEU A O 1
ATOM 699 N N . SER A 1 88 ? 4.999 -2.126 -18.101 1.00 93.19 88 SER A N 1
ATOM 700 C CA . SER A 1 88 ? 5.372 -0.844 -17.490 1.00 93.19 88 SER A CA 1
ATOM 701 C C . SER A 1 88 ? 5.818 0.219 -18.498 1.00 93.19 88 SER A C 1
ATOM 703 O O . SER A 1 88 ? 6.245 -0.057 -19.621 1.00 93.19 88 SER A O 1
ATOM 705 N N . SER A 1 89 ? 5.788 1.479 -18.064 1.00 93.50 89 SER A N 1
ATOM 706 C CA . SER A 1 89 ? 6.268 2.616 -18.855 1.00 93.50 89 SER A CA 1
ATOM 707 C C . SER A 1 89 ? 7.771 2.505 -19.136 1.00 93.50 89 SER A C 1
ATOM 709 O O . SER A 1 89 ? 8.587 2.614 -18.221 1.00 93.50 89 SER A O 1
ATOM 711 N N . ARG A 1 90 ? 8.155 2.370 -20.413 1.00 90.50 90 ARG A N 1
ATOM 712 C CA . ARG A 1 90 ? 9.563 2.215 -20.836 1.00 90.50 90 ARG A CA 1
ATOM 713 C C . ARG A 1 90 ? 10.531 3.269 -20.276 1.00 90.50 90 ARG A C 1
ATOM 715 O O . ARG A 1 90 ? 11.594 2.854 -19.828 1.00 90.50 90 ARG A O 1
ATOM 722 N N . PRO A 1 91 ? 10.203 4.580 -20.236 1.00 91.62 91 PRO A N 1
ATOM 723 C CA . PRO A 1 91 ? 11.133 5.589 -19.717 1.00 91.62 91 PRO A CA 1
ATOM 724 C C . PRO A 1 91 ? 11.475 5.416 -18.232 1.00 91.62 91 PRO A C 1
ATOM 726 O O . PRO A 1 91 ? 12.479 5.942 -17.764 1.00 91.62 91 PRO A O 1
ATOM 729 N N . ALA A 1 92 ? 10.653 4.690 -17.469 1.00 90.44 92 ALA A N 1
ATOM 730 C CA . ALA A 1 92 ? 10.946 4.419 -16.069 1.00 90.44 92 ALA A CA 1
ATOM 731 C C . ALA A 1 92 ? 12.060 3.379 -15.886 1.00 90.44 92 ALA A C 1
ATOM 733 O O . ALA A 1 92 ? 12.685 3.364 -14.828 1.00 90.44 92 ALA A O 1
ATOM 734 N N . ARG A 1 93 ? 12.343 2.555 -16.905 1.00 91.69 93 ARG A N 1
ATOM 735 C CA . ARG A 1 93 ? 13.394 1.526 -16.864 1.00 91.69 93 ARG A CA 1
ATOM 736 C C . ARG A 1 93 ? 14.795 2.107 -16.691 1.00 91.69 93 ARG A C 1
ATOM 738 O O . ARG A 1 93 ? 15.659 1.445 -16.136 1.00 91.69 93 ARG A O 1
ATOM 745 N N . ASP A 1 94 ? 14.998 3.350 -17.114 1.00 90.62 94 ASP A N 1
ATOM 746 C CA . ASP A 1 94 ? 16.277 4.047 -16.954 1.00 90.62 94 ASP A CA 1
ATOM 747 C C . ASP A 1 94 ? 16.477 4.609 -15.531 1.00 90.62 94 ASP A C 1
ATOM 749 O O . ASP A 1 94 ? 17.546 5.125 -15.213 1.00 90.62 94 ASP A O 1
ATOM 753 N N . ILE A 1 95 ? 15.443 4.566 -14.679 1.00 91.50 95 ILE A N 1
ATOM 754 C CA . ILE A 1 95 ? 15.410 5.238 -13.366 1.00 91.50 95 ILE A CA 1
ATOM 755 C C . ILE A 1 95 ? 15.140 4.248 -12.225 1.00 91.50 95 ILE A C 1
ATOM 757 O O . ILE A 1 95 ? 15.540 4.489 -11.087 1.00 91.50 95 ILE A O 1
ATOM 761 N N . LEU A 1 96 ? 14.421 3.165 -12.511 1.00 91.50 96 LEU A N 1
ATOM 762 C CA . LEU A 1 96 ? 14.028 2.151 -11.544 1.00 91.50 96 LEU A CA 1
ATOM 763 C C . LEU A 1 96 ? 14.791 0.850 -11.784 1.00 91.50 96 LEU A C 1
ATOM 765 O O . LEU A 1 96 ? 14.977 0.411 -12.916 1.00 91.50 96 LEU A O 1
ATOM 769 N N . GLU A 1 97 ? 15.158 0.213 -10.680 1.00 91.38 97 GLU A N 1
ATOM 770 C CA . GLU A 1 97 ? 15.727 -1.130 -10.653 1.00 91.38 97 GLU A CA 1
ATOM 771 C C . GLU A 1 97 ? 14.691 -2.189 -11.063 1.00 91.38 97 GLU A C 1
ATOM 773 O O . GLU A 1 97 ? 13.484 -1.967 -10.973 1.00 91.38 97 GLU A O 1
ATOM 778 N N . GLU A 1 98 ? 15.149 -3.388 -11.441 1.00 93.19 98 GLU A N 1
ATOM 779 C CA . GLU A 1 98 ? 14.254 -4.520 -11.752 1.00 93.19 98 GLU A CA 1
ATOM 780 C C . GLU A 1 98 ? 13.356 -4.915 -10.574 1.00 93.19 98 GLU A C 1
ATOM 782 O O . GLU A 1 98 ? 12.255 -5.434 -10.771 1.00 93.19 98 GLU A O 1
ATOM 787 N N . ARG A 1 99 ? 13.832 -4.667 -9.349 1.00 94.88 99 ARG A N 1
ATOM 788 C CA . ARG A 1 99 ? 13.075 -4.847 -8.116 1.00 94.88 99 ARG A CA 1
ATOM 789 C C . ARG A 1 99 ? 12.954 -3.535 -7.373 1.00 94.88 99 ARG A C 1
ATOM 791 O O . ARG A 1 99 ? 13.953 -2.857 -7.149 1.00 94.88 99 ARG A O 1
ATOM 798 N N . THR A 1 100 ? 11.753 -3.219 -6.915 1.00 94.69 100 THR A N 1
ATOM 799 C CA . THR A 1 100 ? 11.496 -1.980 -6.179 1.00 94.69 100 THR A CA 1
ATOM 800 C C . THR A 1 100 ? 10.570 -2.206 -4.996 1.00 94.69 100 THR A C 1
ATOM 802 O O . THR A 1 100 ? 9.835 -3.190 -4.943 1.00 94.69 100 THR A O 1
ATOM 805 N N . VAL A 1 101 ? 10.620 -1.299 -4.025 1.00 94.31 101 VAL A N 1
ATOM 806 C CA . VAL A 1 101 ? 9.744 -1.325 -2.853 1.00 94.31 101 VAL A CA 1
ATOM 807 C C . VAL A 1 101 ? 8.565 -0.388 -3.094 1.00 94.31 101 VAL A C 1
ATOM 809 O O . VAL A 1 101 ? 8.766 0.786 -3.395 1.00 94.31 101 VAL A O 1
ATOM 812 N N . VAL A 1 102 ? 7.345 -0.887 -2.902 1.00 92.62 102 VAL A N 1
ATOM 813 C CA . VAL A 1 102 ? 6.105 -0.098 -2.965 1.00 92.62 102 VAL A CA 1
ATOM 814 C C . VAL A 1 102 ? 5.388 -0.148 -1.617 1.00 92.62 102 VAL A C 1
ATOM 816 O O . VAL A 1 102 ? 5.334 -1.210 -0.996 1.00 92.62 102 VAL A O 1
ATOM 819 N N . ASN A 1 103 ? 4.828 0.965 -1.131 1.00 91.06 103 ASN A N 1
ATOM 820 C CA . ASN A 1 103 ? 3.941 0.900 0.036 1.00 91.06 103 ASN A CA 1
ATOM 821 C C . ASN A 1 103 ? 2.545 0.452 -0.384 1.00 91.06 103 ASN A C 1
ATOM 823 O O . ASN A 1 103 ? 2.077 0.811 -1.459 1.00 91.06 103 ASN A O 1
ATOM 827 N N . PHE A 1 104 ? 1.826 -0.233 0.504 1.00 87.62 104 PHE A N 1
ATOM 828 C CA . PHE A 1 104 ? 0.460 -0.681 0.207 1.00 87.62 104 PHE A CA 1
ATOM 829 C C . PHE A 1 104 ? -0.499 0.471 -0.106 1.00 87.62 104 PHE A C 1
ATOM 831 O O . PHE A 1 104 ? -1.396 0.319 -0.924 1.00 87.62 104 PHE A O 1
ATOM 838 N N . LYS A 1 105 ? -0.278 1.645 0.496 1.00 84.81 105 LYS A N 1
ATOM 839 C CA . LYS A 1 105 ? -1.058 2.856 0.204 1.00 84.81 105 LYS A CA 1
ATOM 840 C C . LYS A 1 105 ? -0.838 3.412 -1.211 1.00 84.81 105 LYS A C 1
ATOM 842 O O . LYS A 1 105 ? -1.690 4.142 -1.698 1.00 84.81 105 LYS A O 1
ATOM 847 N N . ASP A 1 106 ? 0.301 3.091 -1.826 1.00 89.88 106 ASP A N 1
ATOM 848 C CA . ASP A 1 106 ? 0.691 3.579 -3.152 1.00 89.88 106 ASP A CA 1
ATOM 849 C C . ASP A 1 106 ? 0.257 2.592 -4.257 1.00 89.88 106 ASP A C 1
ATOM 851 O O . ASP A 1 106 ? 0.386 2.896 -5.440 1.00 89.88 106 ASP A O 1
ATOM 855 N N . ILE A 1 107 ? -0.268 1.416 -3.883 1.00 90.25 107 ILE A N 1
ATOM 856 C CA . ILE A 1 107 ? -0.866 0.459 -4.818 1.00 90.25 107 ILE A CA 1
ATOM 857 C C . ILE A 1 107 ? -2.203 1.025 -5.302 1.00 90.25 107 ILE A C 1
ATOM 859 O O . ILE A 1 107 ? -3.136 1.220 -4.519 1.00 90.25 107 ILE A O 1
ATOM 863 N N . GLU A 1 108 ? -2.297 1.272 -6.606 1.00 88.94 108 GLU A N 1
ATOM 864 C CA . GLU A 1 108 ? -3.506 1.798 -7.238 1.00 88.94 108 GLU A CA 1
ATOM 865 C C . GLU A 1 108 ? -4.506 0.684 -7.543 1.00 88.94 108 GLU A C 1
ATOM 867 O O . GLU A 1 108 ? -5.704 0.839 -7.307 1.00 88.94 108 GLU A O 1
ATOM 872 N N . GLU A 1 109 ? -4.018 -0.438 -8.071 1.00 88.69 109 GLU A N 1
ATOM 873 C CA . GLU A 1 109 ? -4.863 -1.478 -8.651 1.00 88.69 109 GLU A CA 1
ATOM 874 C C . GLU A 1 109 ? -4.186 -2.851 -8.585 1.00 88.69 109 GLU A C 1
ATOM 876 O O . GLU A 1 109 ? -2.972 -2.962 -8.768 1.00 88.69 109 GLU A O 1
ATOM 881 N N . TYR A 1 110 ? -4.991 -3.890 -8.353 1.00 88.44 110 TYR A N 1
ATOM 882 C CA . TYR A 1 110 ? -4.590 -5.287 -8.500 1.00 88.44 110 TYR A CA 1
ATOM 883 C C . TYR A 1 110 ? -4.893 -5.728 -9.930 1.00 88.44 110 TYR A C 1
ATOM 885 O O . TYR A 1 110 ? -6.051 -5.783 -10.344 1.00 88.44 110 TYR A O 1
ATOM 893 N N . VAL A 1 111 ? -3.846 -6.016 -10.695 1.00 86.81 111 VAL A N 1
ATOM 894 C CA . VAL A 1 111 ? -3.950 -6.444 -12.085 1.00 86.81 111 VAL A CA 1
ATOM 895 C C . VAL A 1 111 ? -4.195 -7.945 -12.093 1.00 86.81 111 VAL A C 1
ATOM 897 O O . VAL A 1 111 ? -3.314 -8.738 -11.773 1.00 86.81 111 VAL A O 1
ATOM 900 N N . SER A 1 112 ? -5.399 -8.3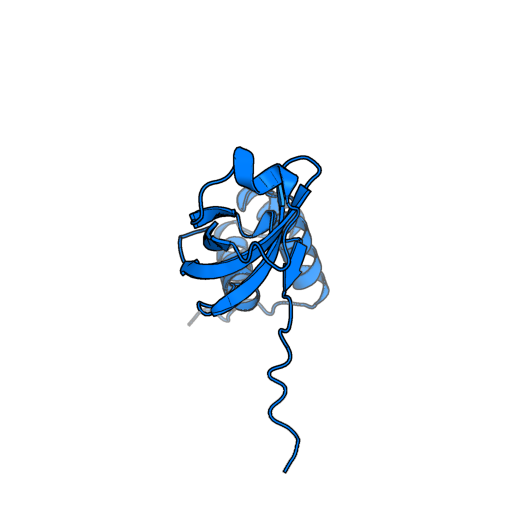48 -12.487 1.00 75.06 112 SER A N 1
ATOM 901 C CA . SER A 1 112 ? -5.648 -9.745 -12.830 1.00 75.06 112 SER A CA 1
ATOM 902 C C . SER A 1 112 ? -4.972 -10.020 -14.166 1.00 75.06 112 SER A C 1
ATOM 904 O O . SER A 1 112 ? -5.516 -9.691 -15.221 1.00 75.06 112 SER A O 1
ATOM 906 N N . ILE A 1 113 ? -3.773 -10.602 -14.139 1.00 62.97 113 ILE A N 1
ATOM 907 C CA . ILE A 1 113 ? -3.264 -11.275 -15.329 1.00 62.97 113 ILE A CA 1
ATOM 908 C C . ILE A 1 113 ? -4.148 -12.506 -15.461 1.00 62.97 113 ILE A C 1
ATOM 910 O O . ILE A 1 113 ? -3.935 -13.495 -14.769 1.00 62.97 113 ILE A O 1
ATOM 914 N N . ALA A 1 114 ? -5.205 -12.406 -16.267 1.00 51.53 114 ALA A N 1
ATOM 915 C CA . ALA A 1 114 ? -5.962 -13.575 -16.665 1.00 51.53 114 ALA A CA 1
ATOM 916 C C . ALA A 1 114 ? -4.958 -14.533 -17.310 1.00 51.53 114 ALA A C 1
ATOM 918 O O . ALA A 1 114 ? -4.542 -14.334 -18.454 1.00 51.53 114 ALA A O 1
ATOM 919 N N . SER A 1 115 ? -4.518 -15.541 -16.559 1.00 44.69 115 SER A N 1
ATOM 920 C CA . SER A 1 115 ? -3.981 -16.750 -17.150 1.00 44.69 115 SER A CA 1
ATOM 921 C C . SER A 1 115 ? -5.052 -17.204 -18.128 1.00 44.69 115 SER A C 1
ATOM 923 O O . SER A 1 115 ? -6.184 -17.487 -17.736 1.00 44.69 115 SER A O 1
ATOM 925 N N . SER A 1 116 ? -4.732 -17.146 -19.417 1.00 46.38 116 SER A N 1
ATOM 926 C CA . SER A 1 116 ? -5.530 -17.784 -20.455 1.00 46.38 116 SER A CA 1
ATOM 927 C C . SER A 1 116 ? -5.403 -19.293 -20.253 1.00 46.38 116 SER A C 1
ATOM 929 O O . SER A 1 116 ? -4.665 -19.947 -20.971 1.00 46.38 116 SER A O 1
ATOM 931 N N . ASP A 1 117 ? -6.074 -19.806 -19.225 1.00 46.78 117 ASP A N 1
ATOM 932 C CA . ASP A 1 117 ? -6.246 -21.221 -18.912 1.00 46.78 117 ASP A CA 1
ATOM 933 C C . ASP A 1 117 ? -7.749 -21.481 -18.731 1.00 46.78 117 ASP A C 1
ATOM 935 O O . ASP A 1 117 ? -8.211 -21.954 -17.701 1.00 46.78 117 ASP A O 1
ATOM 939 N N . ASP A 1 118 ? -8.522 -21.116 -19.751 1.00 45.22 118 ASP A N 1
ATOM 940 C CA . ASP A 1 118 ? -9.884 -21.601 -19.978 1.00 45.22 118 ASP A CA 1
ATOM 941 C C . ASP A 1 118 ? -10.070 -21.735 -21.496 1.00 45.22 118 ASP A C 1
ATOM 943 O O . ASP A 1 118 ? -10.765 -20.959 -22.138 1.00 45.22 118 ASP A O 1
ATOM 947 N N . ASP A 1 119 ? -9.338 -22.676 -22.097 1.00 44.09 119 ASP A N 1
ATOM 948 C CA . ASP A 1 119 ? -9.658 -23.229 -23.417 1.00 44.09 119 ASP A CA 1
ATOM 949 C C . ASP A 1 119 ? -8.932 -24.575 -23.613 1.00 44.09 119 ASP A C 1
ATOM 951 O O . ASP A 1 119 ? -7.903 -24.660 -24.293 1.00 44.09 119 ASP A O 1
ATOM 955 N N . LYS A 1 120 ? -9.467 -25.639 -22.991 1.00 36.09 120 LYS A N 1
ATOM 956 C CA . LYS A 1 120 ? -9.903 -26.899 -23.644 1.00 36.09 120 LYS A CA 1
ATOM 957 C C . LYS A 1 120 ? -10.160 -28.046 -22.672 1.00 36.09 120 LYS A C 1
ATOM 959 O O . LYS A 1 120 ? -9.267 -28.361 -21.858 1.00 36.09 120 LYS A O 1
#

pLDDT: mean 86.4, std 13.53, range [36.09, 96.56]

Secondary structure (DSSP, 8-state):
-PPPP---HHHHHHHHHHHHTT--HHHHHHHTTS-HHHHHHHHHHHHHHT---TT-EEEEEETTEEEEEEEEEE-SSEEEEEE-TTTS-GGGGGTS-SEEEEEGGGEEEE----------

Radius of gyration: 17.4 Å; Cα contacts (8 Å, |Δi|>4): 161; chains: 1; bounding box: 36×37×50 Å

Foldseek 3Di:
DDDQDDQDPVLLVLLVVCVLVVHDLVVSCVVVVHDSVNSVSVSVVSCVVLPDDQQWWFWFDDPNWIWIFGFNADDDFKTKTQTDCVPTDVVCPVPDDRIDIDGSSRTDDTDPPPPPPPDD

Solvent-accessible surface area (backbone atoms only — not comparable to full-atom values): 7153 Å² total; per-residue (Å²): 134,82,79,78,81,83,82,45,73,67,58,48,53,50,51,55,53,36,48,47,71,66,54,52,70,70,58,50,9,60,74,68,72,44,59,57,71,63,35,47,57,52,51,51,53,51,48,60,75,69,51,85,56,72,67,45,30,35,28,30,71,57,89,93,34,53,38,29,24,32,25,75,37,82,55,96,66,32,31,38,25,41,54,39,70,92,77,20,44,67,81,47,61,84,77,47,65,66,59,46,80,45,45,60,54,55,53,74,45,77,51,80,77,75,73,90,78,85,85,132

Nearest PDB structures (foldseek):
  1y71-assembly1_B  TM=6.817E-01  e=9.107E-02  Bacillus cereus
  1y71-assembly1_A  TM=6.714E-01  e=1.162E-01  Bacillus cereus
  9c9m-assembly1_B  TM=4.229E-01  e=7.700E-01  Human immunodeficiency virus 1
  6puz-assembly1_B-2  TM=4.171E-01  e=1.045E+00  Saccharolobus solfataricus P2
  6uxd-assembly1_A  TM=4.010E-01  e=1.333E+00  Chlamydia trachomatis L2/434/Bu

Sequence (120 aa):
MGRKPKITAEMQSLVETELRRGTSNSRIANLLDMPYEQANEIIDTIKESIRPNIGDVVKFQFRTYTIIGEIEKLLTNSAILKIDWSLSSRPARDILEERTVVNFKDIEEYVSIASSDDDK

Mean predicted aligned error: 7.8 Å